Protein AF-A0A2N9EQH4-F1 (afdb_monomer)

Foldseek 3Di:
DAADPPHALVRLCVVLVVVVVVVVVPDDDDDDPVCVVVVVVVSQVVSQVVSLVRYDPVCVVLSVVQVPDVVHDTNVVSSVVSVVVRVVVVVVVVVVVPCPDPDDDDPPDDDD

Sequence (112 aa):
MHQDSSQSISNYYSQTASIWEQFAAANPPLKYAENIDHFAKYKDRRRFTQFMMGLREDFEPTRAALLSRSPLSSLDVAVKELFSEENRRHHHHLSSSNVVLATPRPLASSSD

pLDDT: mean 85.62, std 14.45, range [42.69, 96.69]

Radius of gyration: 23.25 Å; Cα contacts (8 Å, |Δi|>4): 46; chains: 1; bounding box: 56×24×85 Å

Solvent-accessible surface area (backbone atoms only — not comparable to full-atom values): 6859 Å² total; per-residue (Å²): 121,68,44,53,94,86,57,50,71,67,60,47,48,52,55,55,47,53,54,54,48,57,56,54,72,71,55,79,89,81,91,47,71,70,59,48,54,53,49,49,54,51,48,41,53,51,50,31,54,53,50,56,74,16,53,44,72,90,48,42,70,60,43,54,57,52,71,69,39,84,76,68,66,54,42,70,60,50,50,53,52,48,52,53,50,52,53,51,50,55,52,53,55,57,58,63,70,68,72,73,82,80,74,81,76,80,78,86,73,87,78,137

Nearest PDB structures (foldseek):
  7e59-assembly3_B  TM=4.892E-01  e=7.816E+00  Homo sapiens
  3qof-assembly2_B  TM=4.272E-01  e=7.330E+00  Homo sapiens

Structure (mmCIF, N/CA/C/O backbone):
data_AF-A0A2N9EQH4-F1
#
_entry.id   AF-A0A2N9EQH4-F1
#
loop_
_atom_site.group_PDB
_atom_site.id
_atom_site.type_symbol
_atom_site.label_atom_id
_atom_site.label_alt_id
_atom_site.label_comp_id
_atom_site.label_asym_id
_atom_site.label_entity_id
_atom_site.label_seq_id
_atom_site.pdbx_PDB_ins_code
_atom_site.Cartn_x
_atom_site.Cartn_y
_atom_site.Cartn_z
_atom_site.occupancy
_atom_site.B_iso_or_equiv
_atom_site.auth_seq_id
_atom_site.auth_comp_id
_atom_site.auth_asym_id
_atom_site.auth_atom_id
_atom_site.pdbx_PDB_model_num
ATOM 1 N N . MET A 1 1 ? 4.469 -9.858 3.385 1.00 83.44 1 MET A N 1
ATOM 2 C CA . MET A 1 1 ? 4.730 -8.978 4.536 1.00 83.44 1 MET A CA 1
ATOM 3 C C . MET A 1 1 ? 3.380 -8.541 5.053 1.00 83.44 1 MET A C 1
ATOM 5 O O . MET A 1 1 ? 2.599 -8.028 4.258 1.00 83.44 1 MET A O 1
ATOM 9 N N . HIS A 1 2 ? 3.098 -8.809 6.319 1.00 91.75 2 HIS A N 1
ATOM 10 C CA . HIS A 1 2 ? 1.839 -8.438 6.953 1.00 91.75 2 HIS A CA 1
ATOM 11 C C . HIS A 1 2 ? 2.098 -7.314 7.947 1.00 91.75 2 HIS A C 1
ATOM 13 O O . HIS A 1 2 ? 3.197 -7.221 8.489 1.00 91.75 2 HIS A O 1
ATOM 19 N N . GLN A 1 3 ? 1.112 -6.447 8.107 1.00 94.62 3 GLN A N 1
ATOM 20 C CA . GLN A 1 3 ? 1.111 -5.388 9.094 1.00 94.62 3 GLN A CA 1
ATOM 21 C C . GLN A 1 3 ? 0.892 -6.003 10.476 1.00 94.62 3 GLN A C 1
ATOM 23 O O . GLN A 1 3 ? -0.059 -6.764 10.668 1.00 94.62 3 GLN A O 1
ATOM 28 N N . ASP A 1 4 ? 1.740 -5.646 11.437 1.00 93.06 4 ASP A N 1
ATOM 29 C CA . ASP A 1 4 ? 1.551 -6.074 12.823 1.00 93.06 4 ASP A CA 1
ATOM 30 C C . ASP A 1 4 ? 0.349 -5.361 13.464 1.00 93.06 4 ASP A C 1
ATOM 32 O O . ASP A 1 4 ? -0.033 -4.254 13.077 1.00 93.06 4 ASP A O 1
ATOM 36 N N . SER A 1 5 ? -0.238 -5.968 14.497 1.00 88.06 5 SER A N 1
ATOM 37 C CA . SER A 1 5 ? -1.454 -5.458 15.146 1.00 88.06 5 SER A CA 1
ATOM 38 C C . SER A 1 5 ? -1.310 -4.037 15.703 1.00 88.06 5 SER A C 1
ATOM 40 O O . SER A 1 5 ? -2.258 -3.261 15.629 1.00 88.06 5 SER A O 1
ATOM 42 N N . SER A 1 6 ? -0.131 -3.655 16.201 1.00 89.19 6 SER A N 1
ATOM 43 C CA . SER A 1 6 ? 0.159 -2.317 16.741 1.00 89.19 6 SER A CA 1
ATOM 44 C C . SER A 1 6 ? 0.861 -1.379 15.754 1.00 89.19 6 SER A C 1
ATOM 46 O O . SER A 1 6 ? 1.103 -0.214 16.072 1.00 89.19 6 SER A O 1
ATOM 48 N N . GLN A 1 7 ? 1.200 -1.856 14.556 1.00 94.25 7 GLN A N 1
ATOM 49 C CA . GLN A 1 7 ? 1.952 -1.075 13.582 1.00 94.25 7 GLN A CA 1
ATOM 50 C C . GLN A 1 7 ? 1.037 -0.076 12.868 1.00 94.25 7 GLN A C 1
ATOM 52 O O . GLN A 1 7 ? -0.025 -0.445 12.365 1.00 94.25 7 GLN A O 1
ATOM 57 N N . SER A 1 8 ? 1.460 1.187 12.780 1.00 95.50 8 SER A N 1
ATOM 58 C CA . SER A 1 8 ? 0.737 2.201 12.006 1.00 95.50 8 SER A CA 1
ATOM 59 C C . SER A 1 8 ? 0.812 1.927 10.505 1.00 95.50 8 SER A C 1
ATOM 61 O O . SER A 1 8 ? 1.786 1.345 10.012 1.00 95.50 8 SER A O 1
ATOM 63 N N . ILE A 1 9 ? -0.176 2.413 9.753 1.00 95.69 9 ILE A N 1
ATOM 64 C CA . ILE A 1 9 ? -0.175 2.324 8.287 1.00 95.69 9 ILE A CA 1
ATOM 65 C C . ILE A 1 9 ? 1.077 2.992 7.708 1.00 95.69 9 ILE A C 1
ATOM 67 O O . ILE A 1 9 ? 1.642 2.493 6.739 1.00 95.69 9 ILE A O 1
ATOM 71 N N . SER A 1 10 ? 1.559 4.081 8.318 1.00 95.50 10 SER A N 1
ATOM 72 C CA . SER A 1 10 ? 2.732 4.819 7.821 1.00 95.50 10 SER A CA 1
ATOM 73 C C . SER A 1 10 ? 4.016 4.003 7.945 1.00 95.50 10 SER A C 1
ATOM 75 O O . SER A 1 10 ? 4.792 3.893 6.989 1.00 95.50 10 SER A O 1
ATOM 77 N N . ASN A 1 11 ? 4.205 3.350 9.094 1.00 96.00 11 ASN A N 1
ATOM 78 C CA . ASN A 1 11 ? 5.353 2.479 9.318 1.00 96.00 11 ASN A CA 1
ATOM 79 C C . ASN A 1 11 ? 5.294 1.256 8.399 1.00 96.00 11 ASN A C 1
ATOM 81 O O . ASN A 1 11 ? 6.300 0.901 7.784 1.00 96.00 11 ASN A O 1
ATOM 85 N N . TYR A 1 12 ? 4.113 0.650 8.260 1.00 96.69 12 TYR A N 1
ATOM 86 C CA . TYR A 1 12 ? 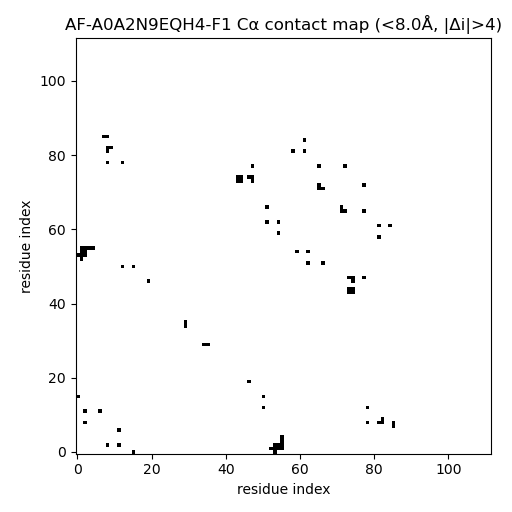3.907 -0.487 7.369 1.00 96.69 12 TYR A CA 1
ATOM 87 C C . TYR A 1 12 ? 4.179 -0.127 5.898 1.00 96.69 12 TYR A C 1
ATOM 89 O O . TYR A 1 12 ? 4.908 -0.841 5.202 1.00 96.69 12 TYR A O 1
ATOM 97 N N . TYR A 1 13 ? 3.662 1.015 5.433 1.00 96.50 13 TYR A N 1
ATOM 98 C CA . TYR A 1 13 ? 3.916 1.534 4.089 1.00 96.50 13 TYR A CA 1
ATOM 99 C C . TYR A 1 13 ? 5.402 1.793 3.854 1.00 96.50 13 TYR A C 1
ATOM 101 O O . TYR A 1 13 ? 5.940 1.321 2.857 1.00 96.50 13 TYR A O 1
ATOM 109 N N . SER A 1 14 ? 6.087 2.453 4.789 1.00 95.75 14 SER A N 1
ATOM 110 C CA . SER A 1 14 ? 7.517 2.767 4.667 1.00 95.75 14 SER A CA 1
ATOM 111 C C . SER A 1 14 ? 8.384 1.507 4.568 1.00 95.75 14 SER A C 1
ATOM 113 O O . SER A 1 14 ? 9.267 1.419 3.715 1.00 95.75 14 SER A O 1
ATOM 115 N N . GLN A 1 15 ? 8.103 0.492 5.390 1.00 95.50 15 GLN A N 1
ATOM 116 C CA . GLN A 1 15 ? 8.816 -0.789 5.340 1.00 95.50 15 GLN A CA 1
ATOM 117 C C . GLN A 1 15 ? 8.568 -1.526 4.016 1.00 95.50 15 GLN A C 1
ATOM 119 O O . GLN A 1 15 ? 9.504 -2.016 3.381 1.00 95.50 15 GLN A O 1
ATOM 124 N N . THR A 1 16 ? 7.314 -1.558 3.560 1.00 94.75 16 THR A N 1
ATOM 125 C CA . THR A 1 16 ? 6.955 -2.203 2.292 1.00 94.75 16 THR A CA 1
ATOM 126 C C . THR A 1 16 ? 7.560 -1.455 1.093 1.00 94.75 16 THR A C 1
ATOM 128 O O . THR A 1 16 ? 8.066 -2.082 0.159 1.00 94.75 16 THR A O 1
ATOM 131 N N . ALA A 1 17 ? 7.585 -0.119 1.141 1.00 94.88 17 ALA A N 1
ATOM 132 C CA . ALA A 1 17 ? 8.197 0.737 0.131 1.00 94.88 17 ALA A CA 1
ATOM 133 C C . ALA A 1 17 ? 9.701 0.488 0.004 1.00 94.88 17 ALA A C 1
ATOM 135 O O . ALA A 1 17 ? 10.179 0.284 -1.111 1.00 94.88 17 ALA A O 1
ATOM 136 N N . SER A 1 18 ? 10.418 0.382 1.128 1.00 95.00 18 SER A N 1
ATOM 137 C CA . SER A 1 18 ? 11.851 0.068 1.127 1.00 95.00 18 SER A CA 1
ATOM 138 C C . SER A 1 18 ? 12.154 -1.257 0.417 1.00 95.00 18 SER A C 1
ATOM 140 O O . SER A 1 18 ? 13.076 -1.338 -0.395 1.00 95.00 18 SER A O 1
ATOM 142 N N . ILE A 1 19 ? 11.338 -2.292 0.637 1.00 93.00 19 ILE A N 1
ATOM 143 C CA . ILE A 1 19 ? 11.482 -3.574 -0.069 1.00 93.00 19 ILE A CA 1
ATOM 144 C C . ILE A 1 19 ? 11.274 -3.381 -1.576 1.00 93.00 19 ILE A C 1
ATOM 146 O O . ILE A 1 19 ? 12.056 -3.874 -2.392 1.00 93.00 19 ILE A O 1
ATOM 150 N N . TRP A 1 20 ? 10.233 -2.652 -1.980 1.00 94.19 20 T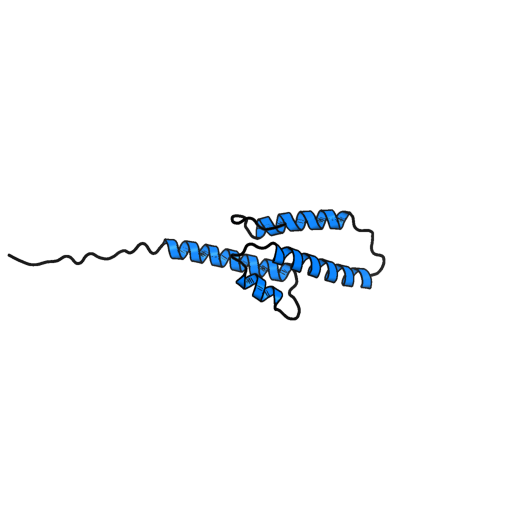RP A N 1
ATOM 151 C CA . TRP A 1 20 ? 9.981 -2.3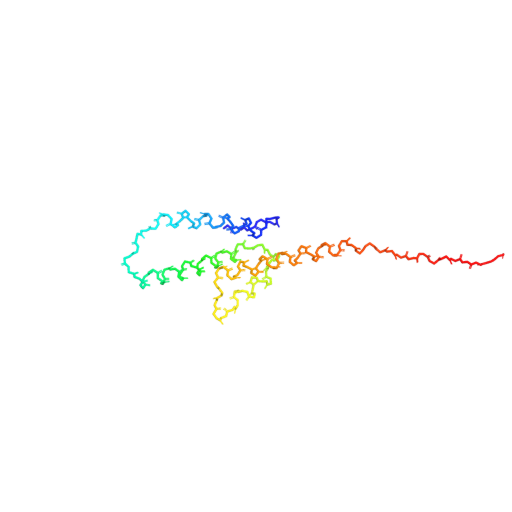96 -3.396 1.00 94.19 20 TRP A CA 1
ATOM 152 C C . TRP A 1 20 ? 11.052 -1.537 -4.069 1.00 94.19 20 TRP A C 1
ATOM 154 O O . TRP A 1 20 ? 11.237 -1.679 -5.278 1.00 94.19 20 TRP A O 1
ATOM 164 N N . GLU A 1 21 ? 11.720 -0.652 -3.333 1.00 93.75 21 GLU A N 1
ATOM 165 C CA . GLU A 1 21 ? 12.862 0.133 -3.807 1.00 93.75 21 GLU A CA 1
ATOM 166 C C . GLU A 1 21 ? 14.095 -0.744 -4.022 1.00 93.75 21 GLU A C 1
ATOM 168 O O . GLU A 1 21 ? 14.736 -0.642 -5.066 1.00 93.75 21 GLU A O 1
ATOM 173 N N . GLN A 1 22 ? 14.368 -1.687 -3.116 1.00 92.50 22 GLN A N 1
ATOM 174 C CA . GLN A 1 22 ? 15.441 -2.670 -3.299 1.00 92.50 22 GLN A CA 1
ATOM 175 C C . GLN A 1 22 ? 15.211 -3.526 -4.554 1.00 92.50 22 GLN A C 1
ATOM 177 O O . GLN A 1 22 ? 16.116 -3.703 -5.367 1.00 92.50 22 GLN A O 1
ATOM 182 N N . PHE A 1 23 ? 13.974 -3.982 -4.784 1.00 88.94 23 PHE A N 1
ATOM 183 C CA . PHE A 1 23 ? 13.616 -4.641 -6.046 1.00 88.94 23 PHE A CA 1
ATOM 184 C C . PHE A 1 23 ? 13.700 -3.695 -7.248 1.00 88.94 23 PHE A C 1
ATOM 186 O O . PHE A 1 23 ? 14.016 -4.131 -8.353 1.00 88.94 23 PHE A O 1
ATOM 193 N N . ALA A 1 24 ? 13.399 -2.407 -7.061 1.00 88.56 24 ALA A N 1
ATOM 194 C CA . ALA A 1 24 ? 13.495 -1.422 -8.129 1.00 88.56 24 ALA A CA 1
ATOM 195 C C . ALA A 1 24 ? 14.940 -1.245 -8.608 1.00 88.56 24 ALA A C 1
ATOM 197 O O . ALA A 1 24 ? 15.154 -1.193 -9.819 1.00 88.56 24 ALA A O 1
ATOM 198 N N . ALA A 1 25 ? 15.895 -1.224 -7.675 1.00 88.44 25 ALA A N 1
ATOM 199 C CA . ALA A 1 25 ? 17.323 -1.074 -7.939 1.00 88.44 25 ALA A CA 1
ATOM 200 C C . ALA A 1 25 ? 17.923 -2.239 -8.747 1.00 88.44 25 ALA A C 1
ATOM 202 O O . ALA A 1 25 ? 18.886 -2.041 -9.480 1.00 88.44 25 ALA A O 1
ATOM 203 N N . ALA A 1 26 ? 17.337 -3.436 -8.654 1.00 88.06 26 ALA A N 1
ATOM 204 C CA . ALA A 1 26 ? 17.777 -4.615 -9.401 1.00 88.06 26 ALA A CA 1
ATOM 205 C C . ALA A 1 26 ? 17.154 -4.739 -10.808 1.00 88.06 26 ALA A C 1
ATOM 207 O O . ALA A 1 26 ? 17.469 -5.683 -11.534 1.00 88.06 26 ALA A O 1
ATOM 208 N N . ASN A 1 27 ? 16.251 -3.833 -11.211 1.00 84.94 27 ASN A N 1
ATOM 209 C CA . ASN A 1 27 ? 15.603 -3.934 -12.520 1.00 84.94 27 ASN A CA 1
ATOM 210 C C . ASN A 1 27 ? 16.541 -3.512 -13.661 1.00 84.94 27 ASN A C 1
ATOM 212 O O . ASN A 1 27 ? 17.237 -2.502 -13.547 1.00 84.94 27 ASN A O 1
ATOM 216 N N . PRO A 1 28 ? 16.498 -4.212 -14.808 1.00 84.88 28 PRO A N 1
ATOM 217 C CA . PRO A 1 28 ? 17.235 -3.792 -15.989 1.00 84.88 28 PRO A CA 1
ATOM 218 C C . PRO A 1 28 ? 16.661 -2.488 -16.582 1.00 84.88 28 PRO A C 1
ATOM 220 O O . PRO A 1 28 ? 15.463 -2.216 -16.438 1.00 84.88 28 PRO A O 1
ATOM 223 N N . PRO A 1 29 ? 17.476 -1.700 -17.310 1.00 81.56 29 PRO A N 1
ATOM 224 C CA . PRO A 1 29 ? 17.004 -0.507 -18.007 1.00 81.56 29 PRO A CA 1
ATOM 225 C C . PRO A 1 29 ? 15.936 -0.843 -19.055 1.00 81.56 29 PRO A C 1
ATOM 227 O O . PRO A 1 29 ? 16.128 -1.721 -19.902 1.00 81.56 29 PRO A O 1
ATOM 230 N N . LEU A 1 30 ? 14.823 -0.109 -19.036 1.00 84.00 30 LEU A N 1
ATOM 231 C CA . LEU A 1 30 ? 13.785 -0.201 -20.063 1.00 84.00 30 LEU A CA 1
ATOM 232 C C . LEU A 1 30 ? 14.130 0.708 -21.248 1.00 84.00 30 LEU A C 1
ATOM 234 O O . LEU A 1 30 ? 14.570 1.838 -21.059 1.00 84.00 30 LEU A O 1
ATOM 238 N N . LYS A 1 31 ? 13.919 0.214 -22.474 1.00 81.38 31 LYS A N 1
ATOM 239 C CA . LYS A 1 31 ? 14.361 0.888 -23.710 1.00 81.38 31 LYS A CA 1
ATOM 240 C C . LYS A 1 31 ? 13.292 1.744 -24.409 1.00 81.38 31 LYS A C 1
ATOM 242 O O . LYS A 1 31 ? 13.648 2.529 -25.277 1.00 81.38 31 LYS A O 1
ATOM 247 N N . TYR A 1 32 ? 12.009 1.601 -24.059 1.00 82.75 32 TYR A N 1
ATOM 248 C CA . TYR A 1 32 ? 10.888 2.210 -24.797 1.00 82.75 32 TYR A CA 1
ATOM 249 C C . TYR A 1 32 ? 9.858 2.850 -23.865 1.00 82.75 32 TYR A C 1
ATOM 251 O O . TYR A 1 32 ? 9.501 2.249 -22.853 1.00 82.75 32 TYR A O 1
ATOM 259 N N . ALA A 1 33 ? 9.340 4.025 -24.241 1.00 76.94 33 ALA A N 1
ATOM 260 C CA . ALA A 1 33 ? 8.378 4.795 -23.445 1.00 76.94 33 ALA A CA 1
ATOM 261 C C . ALA A 1 33 ? 7.078 4.024 -23.155 1.00 76.94 33 ALA A C 1
ATOM 263 O O . ALA A 1 33 ? 6.648 3.956 -22.008 1.00 76.94 33 ALA A O 1
ATOM 264 N N . GLU A 1 34 ? 6.510 3.341 -24.153 1.00 81.69 34 GLU A N 1
ATOM 265 C CA . GLU A 1 34 ? 5.311 2.514 -23.957 1.00 81.69 34 GLU A CA 1
ATOM 266 C C . GLU A 1 34 ? 5.553 1.394 -22.937 1.00 81.69 34 GLU A C 1
ATOM 268 O O . GLU A 1 34 ? 4.716 1.146 -22.069 1.00 81.69 34 GLU A O 1
ATOM 273 N N . ASN A 1 35 ? 6.726 0.754 -22.974 1.00 82.81 35 ASN A N 1
ATOM 274 C CA . ASN A 1 35 ? 7.089 -0.271 -21.998 1.00 82.81 35 ASN A CA 1
ATOM 275 C C . ASN A 1 35 ? 7.266 0.321 -20.596 1.00 82.81 35 ASN A C 1
ATOM 277 O O . ASN A 1 35 ? 6.934 -0.349 -19.624 1.00 82.81 35 ASN A O 1
ATOM 281 N N . ILE A 1 36 ? 7.756 1.560 -20.476 1.00 86.25 36 ILE A N 1
ATOM 282 C CA . ILE A 1 36 ? 7.897 2.257 -19.190 1.00 86.25 36 ILE A CA 1
ATOM 283 C C . ILE A 1 36 ? 6.521 2.496 -18.562 1.00 86.25 36 ILE A C 1
ATOM 285 O O . ILE A 1 36 ? 6.329 2.137 -17.400 1.00 86.25 36 ILE A O 1
ATOM 289 N N . ASP A 1 37 ? 5.554 3.011 -19.323 1.00 88.62 37 ASP A N 1
ATOM 290 C CA . ASP A 1 37 ? 4.208 3.307 -18.817 1.00 88.62 37 ASP A CA 1
ATOM 291 C C . ASP A 1 37 ? 3.438 2.039 -18.436 1.00 88.62 37 ASP A C 1
ATOM 293 O O . ASP A 1 37 ? 2.852 1.955 -17.351 1.00 88.62 37 ASP A O 1
ATOM 297 N N . HIS A 1 38 ? 3.464 1.014 -19.294 1.00 88.19 38 HIS A N 1
ATOM 298 C CA . HIS A 1 38 ? 2.827 -0.270 -18.994 1.00 88.19 38 HIS A CA 1
ATOM 299 C C . HIS A 1 38 ? 3.483 -0.944 -17.786 1.00 88.19 38 HIS A C 1
ATOM 301 O O . HIS A 1 38 ? 2.786 -1.459 -16.908 1.00 88.19 38 HIS A O 1
ATOM 307 N N . PHE A 1 39 ? 4.813 -0.891 -17.690 1.00 89.31 39 PHE A N 1
ATOM 308 C CA . PHE A 1 39 ? 5.540 -1.445 -16.554 1.00 89.31 39 PHE A CA 1
ATOM 309 C C . PHE A 1 39 ? 5.279 -0.666 -15.261 1.00 89.31 39 PHE A C 1
ATOM 311 O O . PHE A 1 39 ? 5.161 -1.273 -14.197 1.00 89.31 39 PHE A O 1
ATOM 318 N N . ALA A 1 40 ? 5.144 0.661 -15.324 1.00 90.25 40 ALA A N 1
ATOM 319 C CA . ALA A 1 40 ? 4.775 1.486 -14.178 1.00 90.25 40 ALA A CA 1
ATOM 320 C C . ALA A 1 40 ? 3.375 1.127 -13.664 1.00 90.25 40 ALA A C 1
ATOM 322 O O . ALA A 1 40 ? 3.230 0.835 -12.478 1.00 90.25 40 ALA A O 1
ATOM 323 N N . LYS A 1 41 ? 2.377 1.040 -14.556 1.00 91.00 41 LYS A N 1
ATOM 324 C CA . LYS A 1 41 ? 1.006 0.616 -14.212 1.00 91.00 41 LYS A CA 1
ATOM 325 C C . LYS A 1 41 ? 0.967 -0.799 -13.636 1.00 91.00 41 LYS A C 1
ATOM 327 O O . LYS A 1 41 ? 0.288 -1.049 -12.643 1.00 91.00 41 LYS A O 1
ATOM 332 N N . TYR A 1 42 ? 1.723 -1.724 -14.228 1.00 91.62 42 TYR A N 1
ATOM 333 C CA . TYR A 1 42 ? 1.837 -3.092 -13.727 1.00 91.62 42 TYR A CA 1
ATOM 334 C C . TYR A 1 42 ? 2.444 -3.138 -12.318 1.00 91.62 42 TYR A C 1
ATOM 336 O O . TYR A 1 42 ? 1.898 -3.799 -11.432 1.00 91.62 42 TYR A O 1
ATOM 344 N N . LYS A 1 43 ? 3.545 -2.409 -12.086 1.00 92.62 43 LYS A N 1
ATOM 345 C CA . LYS A 1 43 ? 4.171 -2.310 -10.761 1.00 92.62 43 LYS A CA 1
ATOM 346 C C . LYS A 1 43 ? 3.225 -1.697 -9.741 1.00 92.62 43 LYS A C 1
ATOM 348 O O . LYS A 1 43 ? 3.122 -2.248 -8.651 1.00 92.62 43 LYS A O 1
ATOM 353 N N . ASP A 1 44 ? 2.548 -0.602 -10.078 1.00 94.81 44 ASP A N 1
ATOM 354 C CA . ASP A 1 44 ? 1.603 0.056 -9.175 1.00 94.81 44 ASP A CA 1
ATOM 355 C C . ASP A 1 44 ? 0.484 -0.903 -8.766 1.00 94.81 44 ASP A C 1
ATOM 357 O O . ASP A 1 44 ? 0.291 -1.144 -7.578 1.00 94.81 44 ASP A O 1
ATOM 361 N N . ARG A 1 45 ? -0.144 -1.582 -9.734 1.00 93.44 45 ARG A N 1
ATOM 362 C CA . ARG A 1 45 ? -1.191 -2.573 -9.455 1.00 93.44 45 ARG A CA 1
ATOM 363 C C . ARG A 1 45 ? -0.685 -3.725 -8.589 1.00 93.44 45 ARG A C 1
ATOM 365 O O . ARG A 1 45 ? -1.369 -4.143 -7.658 1.00 93.44 45 ARG A O 1
ATOM 372 N N . ARG A 1 46 ? 0.520 -4.238 -8.866 1.00 93.62 46 ARG A N 1
ATOM 373 C CA . ARG A 1 46 ? 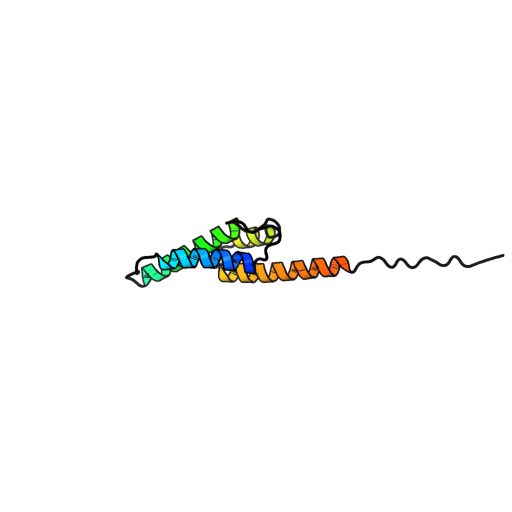1.130 -5.306 -8.060 1.00 93.62 46 ARG A CA 1
ATOM 374 C C . ARG A 1 46 ? 1.391 -4.840 -6.629 1.00 93.62 46 ARG A C 1
ATOM 376 O O . ARG A 1 46 ? 1.071 -5.572 -5.697 1.00 93.62 46 ARG A O 1
ATOM 383 N N . ARG A 1 47 ? 1.950 -3.640 -6.454 1.00 95.50 47 ARG A N 1
ATOM 384 C CA . ARG A 1 47 ? 2.228 -3.047 -5.138 1.00 95.50 47 ARG A CA 1
ATOM 385 C C . ARG A 1 47 ? 0.936 -2.771 -4.373 1.00 95.50 47 ARG A C 1
ATOM 387 O O . ARG A 1 47 ? 0.855 -3.153 -3.214 1.00 95.50 47 ARG A O 1
ATOM 394 N N . PHE A 1 48 ? -0.083 -2.216 -5.031 1.00 95.88 48 PHE A N 1
ATOM 395 C CA . PHE A 1 48 ? -1.423 -2.018 -4.478 1.00 95.88 48 PHE A CA 1
ATOM 396 C C . PHE A 1 48 ? -1.998 -3.324 -3.927 1.00 95.88 48 PHE A C 1
ATOM 398 O O . PHE A 1 48 ? -2.267 -3.411 -2.732 1.00 95.88 48 PHE A O 1
ATOM 405 N N . THR A 1 49 ? -2.108 -4.371 -4.751 1.00 93.88 49 THR A N 1
ATOM 406 C CA . THR A 1 49 ? -2.664 -5.654 -4.299 1.00 93.88 49 THR A CA 1
ATOM 407 C C . THR A 1 49 ? -1.847 -6.241 -3.151 1.00 93.88 49 THR A C 1
ATOM 409 O O . THR A 1 49 ? -2.409 -6.676 -2.150 1.00 93.88 49 THR A O 1
ATOM 412 N N . GLN A 1 50 ? -0.517 -6.234 -3.269 1.00 94.44 50 GLN A N 1
ATOM 413 C CA . GLN A 1 50 ? 0.367 -6.800 -2.253 1.00 94.44 50 GLN A CA 1
ATOM 414 C C . GLN A 1 50 ? 0.251 -6.059 -0.913 1.00 94.44 50 GLN A C 1
ATOM 416 O O . GLN A 1 50 ? 0.226 -6.704 0.132 1.00 94.44 50 GLN A O 1
ATOM 421 N N . PHE A 1 51 ? 0.134 -4.731 -0.952 1.00 96.25 51 PHE A N 1
ATOM 422 C CA . PHE A 1 51 ? -0.062 -3.888 0.223 1.00 96.25 51 PHE A CA 1
ATOM 423 C C . PHE A 1 51 ? -1.423 -4.140 0.873 1.00 96.25 51 PHE A C 1
ATOM 425 O O . PHE A 1 51 ? -1.481 -4.419 2.065 1.00 96.25 51 PHE A O 1
ATOM 432 N N . MET A 1 52 ? -2.508 -4.147 0.087 1.00 95.81 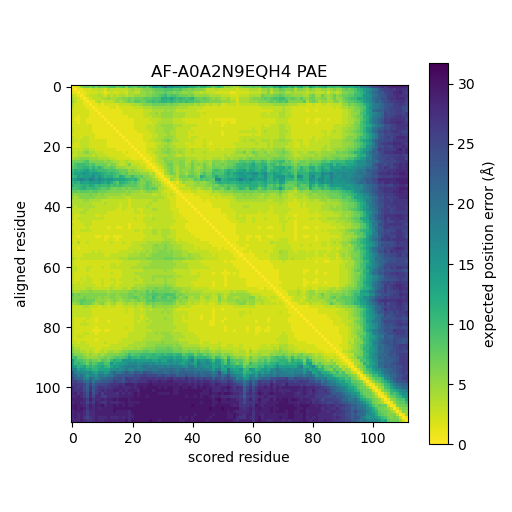52 MET A N 1
ATOM 433 C CA . MET A 1 52 ? -3.863 -4.421 0.586 1.00 95.81 52 MET A CA 1
ATOM 434 C C . MET A 1 52 ? -3.954 -5.783 1.285 1.00 95.81 52 MET A C 1
ATOM 436 O O . MET A 1 52 ? -4.535 -5.890 2.363 1.00 95.81 52 MET A O 1
ATOM 440 N N . MET A 1 53 ? -3.362 -6.828 0.702 1.00 94.56 53 MET A N 1
ATOM 441 C CA . MET A 1 53 ? -3.392 -8.181 1.276 1.00 94.56 53 MET A CA 1
ATOM 442 C C . MET A 1 53 ? -2.599 -8.309 2.579 1.00 94.56 53 MET A C 1
ATOM 444 O O . MET A 1 53 ? -2.856 -9.216 3.366 1.00 94.56 53 MET A O 1
ATOM 448 N N . GLY A 1 54 ? -1.637 -7.420 2.816 1.00 95.19 54 GLY A N 1
ATOM 449 C CA . GLY A 1 54 ? -0.858 -7.419 4.044 1.00 95.19 54 GLY A CA 1
ATOM 450 C C . GLY A 1 54 ? -1.447 -6.570 5.171 1.00 95.19 54 GLY A C 1
ATOM 451 O O . GLY A 1 54 ? -0.970 -6.696 6.292 1.00 95.19 54 GLY A O 1
ATOM 452 N N . LEU A 1 55 ? -2.477 -5.754 4.916 1.00 96.19 55 LEU A N 1
ATOM 453 C CA . LEU A 1 55 ? -3.120 -4.927 5.945 1.00 96.19 55 LEU A CA 1
ATOM 454 C C . LEU A 1 55 ? -3.749 -5.767 7.062 1.00 96.19 55 LEU A C 1
ATOM 456 O O . LEU A 1 55 ? -4.340 -6.823 6.805 1.00 96.19 55 LEU A O 1
ATOM 460 N N . ARG A 1 56 ? -3.692 -5.240 8.291 1.00 95.06 56 ARG A N 1
ATOM 461 C CA . ARG A 1 56 ? -4.363 -5.841 9.452 1.00 95.06 56 ARG A CA 1
ATOM 462 C C . ARG A 1 56 ? -5.890 -5.805 9.309 1.00 95.06 56 ARG A C 1
ATOM 464 O O . ARG A 1 56 ? -6.442 -4.955 8.607 1.00 95.06 56 ARG A O 1
ATOM 471 N N . GLU A 1 57 ? -6.566 -6.715 10.006 1.00 92.81 57 GLU A N 1
ATOM 472 C CA . GLU A 1 57 ? -8.018 -6.934 9.891 1.00 92.81 57 GLU A CA 1
ATOM 473 C C . GLU A 1 57 ? -8.862 -5.715 10.256 1.00 92.81 57 GLU A C 1
ATOM 475 O O . GLU A 1 57 ? -9.929 -5.524 9.683 1.00 92.81 57 GLU A O 1
ATOM 480 N N . ASP A 1 58 ? -8.364 -4.831 11.120 1.00 93.06 58 ASP A N 1
ATOM 481 C CA . ASP A 1 58 ? -9.069 -3.600 11.471 1.00 93.06 58 ASP A CA 1
ATOM 482 C C . ASP A 1 58 ? -9.471 -2.799 10.228 1.00 93.06 58 ASP A C 1
ATOM 484 O O . ASP A 1 58 ? -10.567 -2.246 10.175 1.00 93.06 58 ASP A O 1
ATOM 488 N N . PHE A 1 59 ? -8.613 -2.760 9.207 1.00 94.62 59 PHE A N 1
ATOM 489 C CA . PHE A 1 59 ? -8.853 -2.019 7.969 1.00 94.62 59 PHE A CA 1
ATOM 490 C C . PHE A 1 59 ? -9.617 -2.825 6.913 1.00 94.62 59 PHE A C 1
ATOM 492 O O . PHE A 1 59 ? -9.719 -2.366 5.777 1.00 94.62 59 PHE A O 1
ATOM 499 N N . GLU A 1 60 ? -10.164 -3.997 7.252 1.00 94.94 60 GLU A N 1
ATOM 500 C CA . GLU A 1 60 ? -10.904 -4.850 6.317 1.00 94.94 60 GLU A CA 1
ATOM 501 C C . GLU A 1 60 ? -12.010 -4.091 5.564 1.00 94.94 60 GLU A C 1
ATOM 503 O O . GLU A 1 60 ? -11.980 -4.151 4.333 1.00 94.94 60 GLU A O 1
ATOM 508 N N . PRO A 1 61 ? -12.869 -3.270 6.208 1.00 95.00 61 PRO A N 1
ATOM 509 C CA . PRO A 1 61 ? -13.925 -2.563 5.482 1.00 95.00 61 PRO A CA 1
ATOM 510 C C . PRO A 1 61 ? -13.370 -1.609 4.415 1.00 95.00 61 PRO A C 1
ATOM 512 O O . PRO A 1 61 ? -13.858 -1.549 3.286 1.00 95.00 61 PRO A O 1
ATOM 515 N N . THR A 1 62 ? -12.302 -0.882 4.750 1.00 95.62 62 THR A N 1
ATOM 516 C CA . THR A 1 62 ? -11.625 0.044 3.833 1.00 95.62 62 THR A CA 1
ATOM 517 C C . THR A 1 62 ? -10.902 -0.714 2.724 1.00 95.62 62 THR A C 1
ATOM 519 O O . THR A 1 62 ? -10.967 -0.320 1.561 1.00 95.62 62 THR A O 1
ATOM 522 N N . ARG A 1 63 ? -10.265 -1.841 3.054 1.00 95.94 63 ARG A N 1
ATOM 523 C CA . ARG A 1 63 ? -9.615 -2.734 2.092 1.00 95.94 63 ARG A CA 1
ATOM 524 C C . ARG A 1 63 ? -10.620 -3.293 1.085 1.00 95.94 63 ARG A C 1
ATOM 526 O O . ARG A 1 63 ? -10.358 -3.232 -0.113 1.00 95.94 63 ARG A O 1
ATOM 533 N N . ALA A 1 64 ? -11.765 -3.799 1.537 1.00 95.44 64 ALA A N 1
ATOM 534 C CA . ALA A 1 64 ? -12.822 -4.310 0.668 1.00 95.44 64 ALA A CA 1
ATOM 535 C C . ALA A 1 64 ? -13.384 -3.209 -0.246 1.00 95.44 64 ALA A C 1
ATOM 537 O O . ALA A 1 64 ? -13.536 -3.411 -1.456 1.00 95.44 64 ALA A O 1
ATOM 538 N N . ALA A 1 65 ? -13.611 -2.011 0.300 1.00 95.50 65 ALA A N 1
ATOM 539 C CA . ALA A 1 65 ? -14.052 -0.857 -0.477 1.00 95.50 65 ALA A CA 1
ATOM 540 C C . ALA A 1 65 ? -13.026 -0.450 -1.550 1.00 95.50 65 ALA A C 1
ATOM 542 O O . ALA A 1 65 ? -13.407 -0.145 -2.674 1.00 95.50 65 ALA A O 1
ATOM 543 N N . LEU A 1 66 ? -11.728 -0.477 -1.242 1.00 96.06 66 LEU A N 1
ATOM 544 C CA . LEU A 1 66 ? -10.667 -0.154 -2.201 1.00 96.06 66 LEU A CA 1
ATOM 545 C C . LEU A 1 66 ? -10.513 -1.225 -3.292 1.00 96.06 66 LEU A C 1
ATOM 547 O O . LEU A 1 66 ? -10.327 -0.889 -4.460 1.00 96.06 66 LEU A O 1
ATOM 551 N N . LEU A 1 67 ? -10.613 -2.508 -2.929 1.00 94.19 67 LEU A N 1
ATOM 552 C CA . LEU A 1 67 ? -10.465 -3.638 -3.856 1.00 94.19 67 LEU A CA 1
ATOM 553 C C . LEU A 1 67 ? -11.657 -3.817 -4.805 1.00 94.19 67 LEU A C 1
ATOM 555 O O . LEU A 1 67 ? -11.488 -4.374 -5.887 1.00 94.19 67 LEU A O 1
ATOM 559 N N . SER A 1 68 ? -12.846 -3.360 -4.412 1.00 94.31 68 SER A N 1
ATOM 560 C CA . SER A 1 68 ? -14.076 -3.475 -5.210 1.00 94.31 68 SER A CA 1
ATOM 561 C C . SER A 1 68 ? -14.262 -2.361 -6.249 1.00 94.31 68 SER A C 1
ATOM 563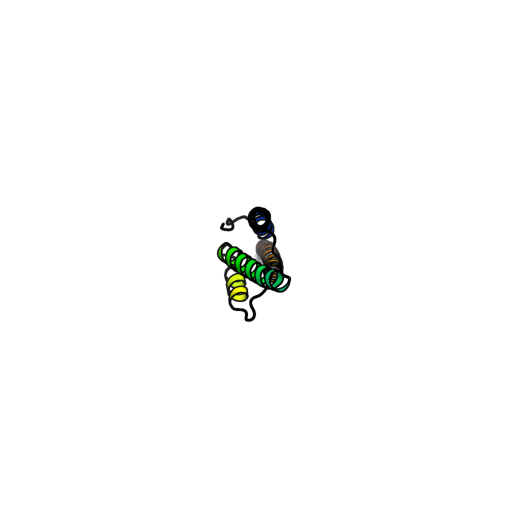 O O . SER A 1 68 ? -15.161 -2.446 -7.086 1.00 94.31 68 SER A O 1
ATOM 565 N N . ARG A 1 69 ? -13.422 -1.318 -6.238 1.00 93.81 69 ARG A N 1
ATOM 566 C CA . ARG A 1 69 ? -13.534 -0.182 -7.168 1.00 93.81 69 ARG A CA 1
ATOM 567 C C . ARG A 1 69 ? -13.173 -0.561 -8.603 1.00 93.81 69 ARG A C 1
ATOM 569 O O . ARG A 1 69 ? -12.213 -1.287 -8.856 1.00 93.81 69 ARG A O 1
ATOM 576 N N . SER A 1 70 ? -13.910 0.025 -9.548 1.00 90.31 70 SER A N 1
ATOM 577 C CA . SER A 1 70 ? -13.611 -0.024 -10.979 1.00 90.31 70 SER A CA 1
ATOM 578 C C . SER A 1 70 ? -13.646 1.395 -11.571 1.00 90.31 70 SER A C 1
ATOM 580 O O . SER A 1 70 ? -14.714 2.010 -11.564 1.00 90.31 70 SER A O 1
ATOM 582 N N . PRO A 1 71 ? -12.514 1.928 -12.077 1.00 85.88 71 PRO A N 1
ATOM 583 C CA . PRO A 1 71 ? -11.191 1.298 -12.112 1.00 85.88 71 PRO A CA 1
ATOM 584 C C . PRO A 1 71 ? -10.561 1.173 -10.713 1.00 85.88 71 PRO A C 1
ATOM 586 O O . PRO A 1 71 ? -10.913 1.911 -9.793 1.00 85.88 71 PRO A O 1
ATOM 589 N N . LEU 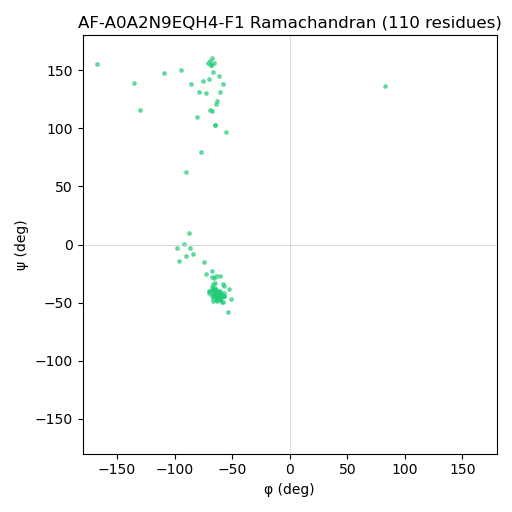A 1 72 ? -9.613 0.242 -10.563 1.00 87.94 72 LEU A N 1
ATOM 590 C CA . LEU A 1 72 ? -8.840 0.097 -9.326 1.00 87.94 72 LEU A CA 1
ATOM 591 C C . LEU A 1 72 ? -8.108 1.402 -8.994 1.00 87.94 72 LEU A C 1
ATOM 593 O O . LEU A 1 72 ? -7.533 2.044 -9.876 1.00 87.94 72 LEU A O 1
ATOM 597 N N . SER A 1 73 ? -8.113 1.771 -7.714 1.00 91.25 73 SER A N 1
ATOM 598 C CA . SER A 1 73 ? -7.355 2.920 -7.221 1.00 91.25 73 SER A CA 1
ATOM 599 C C . SER A 1 73 ? -5.848 2.665 -7.324 1.00 91.25 73 SER A C 1
ATOM 601 O O . SER A 1 73 ? -5.392 1.530 -7.179 1.00 91.25 73 SER A O 1
ATOM 603 N N . SER A 1 74 ? -5.070 3.725 -7.554 1.00 93.88 74 SER A N 1
ATOM 604 C CA . SER A 1 74 ? -3.612 3.636 -7.446 1.00 93.88 74 SER A CA 1
ATOM 605 C C . SER A 1 74 ? -3.193 3.417 -5.995 1.00 93.88 74 SER A C 1
ATOM 607 O O . SER A 1 74 ? -3.945 3.723 -5.060 1.00 93.88 74 SER A O 1
ATOM 609 N N . LEU A 1 75 ? -1.970 2.921 -5.794 1.00 95.06 75 LEU A N 1
ATOM 610 C CA . LEU A 1 75 ? -1.436 2.709 -4.450 1.00 95.06 75 LEU A CA 1
ATOM 611 C C . LEU A 1 75 ? -1.437 3.999 -3.616 1.00 95.06 75 LEU A C 1
ATOM 613 O O . LEU A 1 75 ? -1.848 3.971 -2.461 1.00 95.06 75 LEU A O 1
ATOM 617 N N . ASP A 1 76 ? -1.018 5.123 -4.198 1.00 94.56 76 ASP A N 1
ATOM 618 C CA . ASP A 1 76 ? -0.935 6.412 -3.497 1.00 94.56 76 ASP A CA 1
ATOM 619 C C . ASP A 1 76 ? -2.306 6.905 -3.005 1.00 94.56 76 ASP A C 1
ATOM 621 O O . ASP A 1 76 ? -2.449 7.325 -1.856 1.00 94.56 76 ASP A O 1
ATOM 625 N N . VAL A 1 77 ? -3.338 6.794 -3.848 1.00 95.25 77 VAL A N 1
ATOM 626 C CA . VAL A 1 77 ? -4.713 7.166 -3.477 1.00 95.25 77 VAL A CA 1
ATOM 627 C C . VAL A 1 77 ? -5.210 6.284 -2.333 1.00 95.25 77 VAL A C 1
ATOM 629 O O . VAL A 1 77 ? -5.739 6.785 -1.343 1.00 95.25 77 VAL A O 1
ATOM 632 N N . ALA A 1 78 ? -4.977 4.977 -2.432 1.00 95.88 78 ALA A N 1
ATOM 633 C CA . ALA A 1 78 ? -5.384 4.022 -1.413 1.00 95.88 78 ALA A CA 1
ATOM 634 C C . ALA A 1 78 ? -4.688 4.263 -0.064 1.00 95.88 78 ALA A C 1
ATOM 636 O O . ALA A 1 78 ? -5.323 4.210 0.986 1.00 95.88 78 ALA A O 1
ATOM 637 N N . VAL A 1 79 ? -3.388 4.566 -0.087 1.00 96.25 79 VAL A N 1
ATOM 638 C CA . VAL A 1 79 ? -2.595 4.868 1.111 1.00 96.25 79 VAL A CA 1
ATOM 639 C C . VAL A 1 79 ? -3.091 6.143 1.795 1.00 96.25 79 VAL A C 1
ATOM 641 O O . VAL A 1 79 ? -3.236 6.157 3.016 1.00 96.25 79 VAL A O 1
ATOM 644 N N . LYS A 1 80 ? -3.434 7.188 1.031 1.00 96.19 80 LYS A N 1
ATOM 645 C CA . LYS A 1 80 ? -4.030 8.419 1.580 1.00 96.19 80 LYS A CA 1
ATOM 646 C C . LYS A 1 80 ? -5.350 8.151 2.297 1.00 96.19 80 LYS A C 1
ATOM 648 O O . LYS A 1 80 ? -5.542 8.634 3.410 1.00 96.19 80 LYS A O 1
ATOM 653 N N . GLU A 1 81 ? -6.230 7.351 1.701 1.00 96.38 81 GLU A N 1
ATOM 654 C CA . GLU A 1 81 ? -7.496 6.972 2.337 1.00 96.38 81 GLU A CA 1
ATOM 655 C C . GLU A 1 81 ? -7.283 6.147 3.609 1.00 96.38 81 GLU A C 1
ATOM 657 O O . GLU A 1 81 ? -7.953 6.379 4.615 1.00 96.38 81 GLU A O 1
ATOM 662 N N . LEU A 1 82 ? -6.310 5.233 3.603 1.00 96.31 82 LEU A N 1
ATOM 663 C CA . LEU A 1 82 ? -5.952 4.458 4.790 1.00 96.31 82 LEU A CA 1
ATOM 664 C C . LEU A 1 82 ? -5.393 5.337 5.912 1.00 96.31 82 LEU A C 1
ATOM 666 O O . LEU A 1 82 ? -5.728 5.106 7.070 1.00 96.31 82 LEU A O 1
ATOM 670 N N . PHE A 1 83 ? -4.604 6.369 5.599 1.00 95.62 83 PHE A N 1
ATOM 671 C CA . PHE A 1 83 ? -4.160 7.344 6.600 1.00 95.62 83 PHE A CA 1
ATOM 672 C C . PHE A 1 83 ? -5.322 8.140 7.190 1.00 95.62 83 PHE A C 1
ATOM 674 O O . PHE A 1 83 ? -5.385 8.339 8.404 1.00 95.62 83 PHE A O 1
ATOM 681 N N . SER A 1 84 ? -6.262 8.583 6.353 1.00 95.00 84 SER A N 1
ATOM 682 C CA . SER A 1 84 ? -7.469 9.259 6.831 1.00 95.00 84 SER A CA 1
ATOM 683 C C . SER A 1 84 ? -8.294 8.353 7.746 1.00 95.00 84 SER A C 1
ATOM 685 O O . SER A 1 84 ? -8.738 8.792 8.806 1.00 95.00 84 SER A O 1
ATOM 687 N N . GLU A 1 85 ? -8.451 7.083 7.378 1.00 95.50 85 GLU A N 1
ATOM 688 C CA . GLU A 1 85 ? -9.170 6.093 8.175 1.00 95.50 85 GLU A CA 1
ATOM 689 C C . GLU A 1 85 ? -8.459 5.774 9.496 1.00 95.50 85 GLU A C 1
ATOM 691 O O . GLU A 1 85 ? -9.100 5.701 10.547 1.00 95.50 85 GLU A O 1
ATOM 696 N N . GLU A 1 86 ? -7.134 5.624 9.471 1.00 94.88 86 GLU A N 1
ATOM 697 C CA . GLU A 1 86 ? -6.323 5.429 10.669 1.00 94.88 86 GLU A CA 1
ATOM 698 C C . GLU A 1 86 ? -6.517 6.605 11.632 1.00 94.88 86 GLU A C 1
ATOM 700 O O . GLU A 1 86 ? -6.871 6.398 12.794 1.00 94.88 86 GLU A O 1
ATOM 705 N N . ASN A 1 87 ? -6.398 7.843 11.151 1.00 93.19 87 ASN A N 1
ATOM 706 C CA . ASN A 1 87 ? -6.635 9.036 11.964 1.00 93.19 87 ASN A CA 1
ATOM 707 C C . ASN A 1 87 ? -8.063 9.087 12.516 1.00 93.19 87 ASN A C 1
ATOM 709 O O . ASN A 1 87 ? -8.258 9.384 13.694 1.00 93.19 87 ASN A O 1
ATOM 713 N N . ARG A 1 88 ? -9.078 8.772 11.704 1.00 91.81 88 ARG A N 1
ATOM 714 C CA . ARG A 1 88 ? -10.480 8.740 12.144 1.00 91.81 88 ARG A CA 1
ATOM 715 C C . ARG A 1 88 ? -10.675 7.770 13.313 1.00 91.81 88 ARG A C 1
ATOM 717 O O . ARG A 1 88 ? -11.312 8.119 14.306 1.00 91.81 88 ARG A O 1
ATOM 724 N N . ARG A 1 89 ? -10.086 6.573 13.236 1.00 88.31 89 ARG A N 1
ATOM 725 C CA . ARG A 1 89 ? -10.155 5.557 14.300 1.00 88.31 89 ARG A CA 1
ATOM 726 C C . ARG A 1 89 ? -9.496 6.007 15.595 1.00 88.31 89 ARG A C 1
ATOM 728 O O . ARG A 1 89 ? -10.087 5.817 16.655 1.00 88.31 89 ARG A O 1
ATOM 735 N N . HIS A 1 90 ? -8.332 6.650 15.512 1.00 84.62 90 HIS A N 1
ATOM 736 C CA . HIS A 1 90 ? -7.673 7.222 16.688 1.00 84.62 90 HIS A CA 1
ATOM 737 C C . HIS A 1 90 ? -8.581 8.236 17.402 1.00 84.62 90 HIS A C 1
ATOM 739 O O . HIS A 1 90 ? -8.737 8.169 18.621 1.00 84.62 90 HIS A O 1
ATOM 745 N N . HIS A 1 91 ? -9.257 9.117 16.657 1.00 82.12 91 HIS A N 1
ATOM 746 C CA . HIS A 1 91 ? -10.189 10.088 17.242 1.00 82.12 91 HIS A CA 1
ATOM 747 C C . HIS A 1 91 ? -11.422 9.431 17.880 1.00 82.12 91 HIS A C 1
ATOM 749 O O . HIS A 1 91 ? -11.826 9.834 18.970 1.00 82.12 91 HIS A O 1
ATOM 755 N N . HIS A 1 92 ? -12.008 8.404 17.255 1.00 79.00 92 HIS A N 1
ATOM 756 C CA . HIS A 1 92 ? -13.134 7.676 17.856 1.00 79.00 92 HIS A CA 1
ATOM 757 C C . HIS A 1 92 ? -12.741 6.957 19.150 1.00 79.00 92 HIS A C 1
ATOM 759 O O . HIS A 1 92 ? -13.505 6.979 20.113 1.00 79.00 92 HIS A O 1
ATOM 765 N N . HIS A 1 93 ? -11.544 6.369 19.199 1.00 72.62 93 HIS A N 1
ATOM 766 C CA . HIS A 1 93 ? -11.042 5.707 20.401 1.00 72.62 93 HIS A CA 1
ATOM 767 C C . HIS A 1 93 ? -10.853 6.700 21.560 1.00 72.62 93 HIS A C 1
ATOM 769 O O . HIS A 1 93 ? -11.273 6.440 22.686 1.00 72.62 93 HIS A O 1
ATOM 775 N N . LEU A 1 94 ? -10.288 7.879 21.276 1.00 73.06 94 LEU A N 1
ATOM 776 C CA . LEU A 1 94 ? -10.126 8.954 22.261 1.00 73.06 94 LEU A CA 1
ATOM 777 C C . LEU A 1 94 ? -11.477 9.516 22.730 1.00 73.06 94 LEU A C 1
ATOM 779 O O . LEU A 1 94 ? -11.665 9.760 23.919 1.00 73.06 94 LEU A O 1
ATOM 783 N N . SER A 1 95 ? -12.439 9.681 21.818 1.00 69.06 95 SER A N 1
ATOM 784 C CA . SER A 1 95 ? -13.782 10.169 22.148 1.00 69.06 95 SER A CA 1
ATOM 785 C C . SER A 1 95 ? -14.566 9.181 23.019 1.00 69.06 95 SER A C 1
ATOM 787 O O . SER A 1 95 ? -15.234 9.611 23.958 1.00 69.06 95 SER A O 1
ATOM 789 N N . SER A 1 96 ? -14.442 7.874 22.769 1.00 61.38 96 SER A N 1
ATOM 790 C CA . SER A 1 96 ? -15.097 6.837 23.577 1.00 61.38 96 SER A CA 1
ATOM 791 C C . SER A 1 96 ? -14.537 6.745 24.999 1.00 61.38 96 SER A C 1
ATOM 793 O O . SER A 1 96 ? -15.264 6.365 25.913 1.00 61.38 96 SER A O 1
ATOM 795 N N . SER A 1 97 ? -13.267 7.106 25.208 1.00 59.53 97 SER A N 1
ATOM 796 C CA . SER A 1 97 ? -12.631 7.059 26.531 1.00 59.53 97 SER A CA 1
ATOM 797 C C . SER A 1 97 ? -13.085 8.184 27.473 1.00 59.53 97 SER A C 1
ATOM 799 O O . SER A 1 97 ? -12.859 8.089 28.676 1.00 59.53 97 SER A O 1
ATOM 801 N N . ASN A 1 98 ? -13.733 9.233 26.951 1.00 56.41 98 ASN A N 1
ATOM 802 C CA . ASN A 1 98 ? -14.158 10.403 27.728 1.00 56.41 98 ASN A CA 1
ATOM 803 C C . ASN A 1 98 ? -15.588 10.302 28.287 1.00 56.41 98 ASN A C 1
ATOM 805 O O . ASN A 1 98 ? -16.043 11.219 28.968 1.00 56.41 98 ASN A O 1
ATOM 809 N N . VAL A 1 99 ? -16.306 9.199 28.048 1.00 53.09 99 VAL A N 1
ATOM 810 C CA . VAL A 1 99 ? -17.645 8.973 28.619 1.00 53.09 99 VAL A CA 1
ATOM 811 C C . VAL A 1 99 ? -17.511 8.258 29.969 1.00 53.09 99 VAL A C 1
ATOM 813 O O . VAL A 1 99 ? -17.954 7.128 30.150 1.00 53.09 99 VAL A O 1
ATOM 816 N N . VAL A 1 100 ? -16.864 8.911 30.939 1.00 56.09 100 VAL A N 1
ATOM 817 C CA . VAL A 1 100 ? -16.990 8.518 32.349 1.00 56.09 100 VAL A CA 1
ATOM 818 C C . VAL A 1 100 ? -18.298 9.113 32.860 1.00 56.09 100 VAL A C 1
ATOM 820 O O . VAL A 1 100 ? -18.466 10.325 32.972 1.00 56.09 100 VAL A O 1
ATOM 823 N N . LEU A 1 101 ? -19.250 8.218 33.094 1.00 53.72 101 LEU A N 1
ATOM 824 C CA . L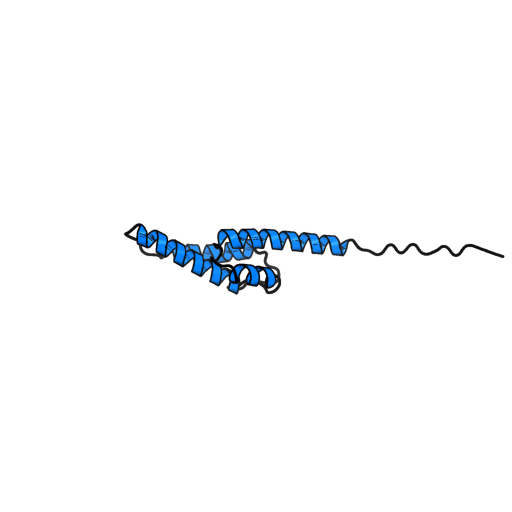EU A 1 101 ? -20.619 8.457 33.521 1.00 53.72 101 LEU A CA 1
ATOM 825 C C . LEU A 1 101 ? -20.676 9.278 34.826 1.00 53.72 101 LEU A C 1
ATOM 827 O O . LEU A 1 101 ? -20.598 8.730 35.923 1.00 53.72 101 LEU A O 1
ATOM 831 N N . ALA A 1 102 ? -20.863 10.594 34.725 1.00 59.28 102 ALA A N 1
ATOM 832 C CA . ALA A 1 102 ? -21.311 11.407 35.849 1.00 59.28 102 ALA A CA 1
ATOM 833 C C . ALA A 1 102 ? -22.821 11.196 36.034 1.00 59.28 102 ALA A C 1
ATOM 835 O O . ALA A 1 102 ? -23.628 12.003 35.584 1.00 59.28 102 ALA A O 1
ATOM 836 N N . THR A 1 103 ? -23.225 10.093 36.667 1.00 55.22 103 THR A N 1
ATOM 837 C CA . THR A 1 103 ? -24.570 9.994 37.252 1.00 55.22 103 THR A CA 1
ATOM 838 C C . THR A 1 103 ? -24.653 10.974 38.423 1.00 55.22 103 THR A C 1
ATO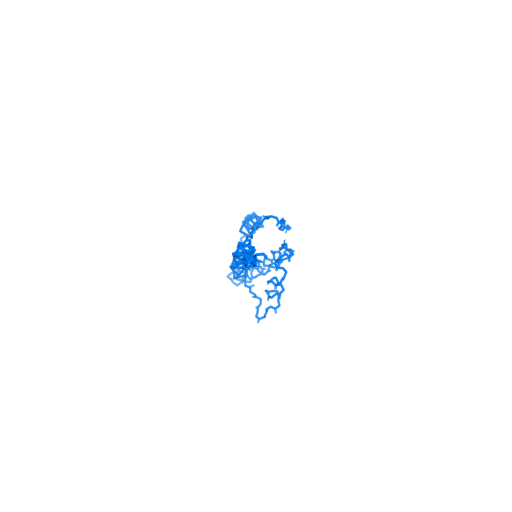M 840 O O . THR A 1 103 ? -23.954 10.759 39.419 1.00 55.22 103 THR A O 1
ATOM 843 N N . PRO A 1 104 ? -25.491 12.026 38.375 1.00 52.72 104 PRO A N 1
ATOM 844 C CA . PRO A 1 104 ? -25.789 12.804 39.564 1.00 52.72 104 PRO A CA 1
ATOM 845 C C . PRO A 1 104 ? -26.622 11.904 40.479 1.00 52.72 104 PRO A C 1
ATOM 847 O O . PRO A 1 104 ? -27.718 11.477 40.117 1.00 52.72 104 PRO A O 1
ATOM 850 N N . ARG A 1 105 ? -26.089 11.566 41.655 1.00 57.69 105 ARG A N 1
ATOM 851 C CA . ARG A 1 105 ? -26.852 10.874 42.697 1.00 57.69 105 ARG A CA 1
ATOM 852 C C . ARG A 1 105 ? -27.994 11.803 43.131 1.00 57.69 105 ARG A C 1
ATOM 854 O O . ARG A 1 105 ? -27.690 12.922 43.547 1.00 57.69 105 ARG A O 1
ATOM 861 N N . PRO A 1 106 ? -29.274 11.394 43.068 1.00 55.62 106 PRO A N 1
ATOM 862 C CA . PRO A 1 106 ? -30.344 12.210 43.616 1.00 55.62 106 PRO A CA 1
ATOM 863 C C . PRO A 1 106 ? -30.132 12.317 45.127 1.00 55.62 106 PRO A C 1
ATOM 865 O O . PRO A 1 106 ? -30.064 11.302 45.825 1.00 55.62 106 PRO A O 1
ATOM 868 N N . LEU A 1 107 ? -29.988 13.543 45.625 1.00 56.62 107 LEU A N 1
ATOM 869 C CA . LEU A 1 107 ? -30.103 13.837 47.047 1.00 56.62 107 LEU A CA 1
ATOM 870 C C . LEU A 1 107 ? -31.553 13.547 47.439 1.00 56.62 107 LEU A C 1
ATOM 872 O O . LEU A 1 107 ? -32.449 14.326 47.124 1.00 56.62 107 LEU A O 1
ATOM 876 N N . ALA A 1 108 ? -31.784 12.410 48.093 1.00 51.25 108 ALA A N 1
ATOM 877 C CA . ALA A 1 108 ? -33.009 12.212 48.848 1.00 51.25 108 ALA A CA 1
ATOM 878 C C . ALA A 1 108 ? -32.989 13.228 49.999 1.00 51.25 108 ALA A C 1
ATOM 880 O O . ALA A 1 108 ? -32.226 13.100 50.955 1.00 51.25 108 ALA A O 1
ATOM 881 N N . SER A 1 109 ? -33.761 14.293 49.817 1.00 51.06 109 SER A N 1
ATOM 882 C CA . SER A 1 109 ? -34.119 15.265 50.839 1.00 51.06 109 SER A CA 1
ATOM 883 C C . SER A 1 109 ? -35.458 14.859 51.453 1.00 51.06 109 SER A C 1
ATOM 885 O O . SER A 1 109 ? -36.310 14.343 50.730 1.00 51.06 109 SER A O 1
ATOM 887 N N . SER A 1 110 ? -35.629 15.210 52.735 1.00 49.12 110 SER A N 1
ATOM 888 C CA . SER A 1 110 ? -36.875 15.223 53.522 1.00 49.12 110 SER A CA 1
ATOM 889 C C . SER A 1 110 ? -37.294 13.871 54.120 1.00 49.12 110 SER A C 1
ATOM 891 O O . SER A 1 110 ? -37.232 12.851 53.445 1.00 49.12 110 SER A O 1
ATOM 893 N N . SER A 1 111 ? -37.746 13.766 55.372 1.00 49.88 111 SER A N 1
ATOM 894 C CA . SER A 1 111 ? -37.865 14.682 56.524 1.00 49.88 111 SER A CA 1
ATOM 895 C C . SER A 1 111 ? -38.192 13.822 57.758 1.00 49.88 111 SER A C 1
ATOM 897 O O . SER A 1 111 ? -38.753 12.746 57.575 1.00 49.88 111 SER A O 1
ATOM 899 N N . ASP A 1 112 ? -37.849 14.352 58.939 1.00 42.69 112 ASP A N 1
ATOM 900 C CA . ASP A 1 112 ? -38.394 14.123 60.300 1.00 42.69 112 ASP A CA 1
ATOM 901 C C . ASP A 1 112 ? -38.748 12.703 60.788 1.00 42.69 112 ASP A C 1
ATOM 903 O O . ASP A 1 112 ? -39.708 12.079 60.286 1.00 42.69 112 ASP A O 1
#

Secondary structure (DSSP, 8-state):
----TT--HHHHHHHHHHHHHHHHHTPPPP--HHHHHHHHHHHHHHHHHHHHHHS-GGGHHHHHHHHT-SSPPPHHHHHHHHHHHHHHHHHHHHHHTT--------------

Organism: Fagus sylvatica (NCBI:txid28930)

Mean predicted aligned error: 9.36 Å